Protein AF-A0A959C752-F1 (afdb_monomer)

Radius of gyration: 21.5 Å; Cα contacts (8 Å, |Δi|>4): 309; chains: 1; bounding box: 44×81×44 Å

Solvent-accessible surface area (backbone atoms only — not comparable to full-atom values): 9251 Å² total; per-residue (Å²): 139,86,84,84,81,82,80,81,80,79,79,80,79,79,78,79,76,78,76,76,71,46,58,52,50,48,57,64,52,39,56,34,83,35,59,34,33,40,39,34,36,32,73,68,44,88,24,50,44,54,62,58,57,88,72,68,48,64,36,28,54,41,63,51,38,64,33,60,63,26,67,84,78,41,54,61,45,69,68,45,49,34,75,93,35,51,44,43,81,71,56,95,57,26,34,33,43,69,32,60,80,7,40,12,56,32,31,63,48,51,48,64,48,37,44,75,62,11,38,33,33,31,47,24,30,47,35,26,74,41,70,86,49,27,102,51,50,17,40,42,60,81,44,77,45,82,53,45,62,70,48,78,69,68,58,55,58,67,65,66,76,76,116

Structure (mmCIF, N/CA/C/O backbone):
data_AF-A0A959C752-F1
#
_entry.id   AF-A0A959C752-F1
#
loop_
_atom_site.group_PDB
_atom_site.id
_atom_site.type_symbol
_atom_site.label_atom_id
_atom_site.label_alt_id
_atom_site.label_comp_id
_atom_site.label_asym_id
_atom_site.label_entity_id
_atom_site.label_seq_id
_atom_site.pdbx_PDB_ins_code
_atom_site.Cartn_x
_atom_site.Cartn_y
_atom_site.Cartn_z
_atom_site.occupancy
_atom_site.B_iso_or_equiv
_atom_site.auth_seq_id
_atom_site.auth_comp_id
_atom_site.auth_asym_id
_atom_site.auth_atom_id
_atom_site.pdbx_PDB_model_num
ATOM 1 N N . MET A 1 1 ? 19.549 -71.294 13.232 1.00 41.78 1 MET A N 1
ATOM 2 C CA . MET A 1 1 ? 19.362 -70.339 12.117 1.00 41.78 1 MET A CA 1
ATOM 3 C C . MET A 1 1 ? 18.796 -69.051 12.699 1.00 41.78 1 MET A C 1
ATOM 5 O O . MET A 1 1 ? 17.629 -69.028 13.063 1.00 41.78 1 MET A O 1
ATOM 9 N N . ILE A 1 2 ? 19.635 -68.032 12.896 1.00 42.47 2 ILE A N 1
ATOM 10 C CA . ILE A 1 2 ? 19.254 -66.747 13.505 1.00 42.47 2 ILE A CA 1
ATOM 11 C C . ILE A 1 2 ? 18.914 -65.786 12.362 1.00 42.47 2 ILE A C 1
ATOM 13 O O . ILE A 1 2 ? 19.768 -65.507 11.524 1.00 42.47 2 ILE A O 1
ATOM 17 N N . ARG A 1 3 ? 17.657 -65.338 12.284 1.00 44.31 3 ARG A N 1
ATOM 18 C CA . ARG A 1 3 ? 17.199 -64.360 11.288 1.00 44.31 3 ARG A CA 1
ATOM 19 C C . ARG A 1 3 ? 17.417 -62.950 11.842 1.00 44.31 3 ARG A C 1
ATOM 21 O O . ARG A 1 3 ? 16.683 -62.523 12.724 1.00 44.31 3 ARG A O 1
ATOM 28 N N . PHE A 1 4 ? 18.423 -62.248 11.326 1.00 45.81 4 PHE A N 1
ATOM 29 C CA . PHE A 1 4 ? 18.572 -60.802 11.496 1.00 45.81 4 PHE A CA 1
ATOM 30 C C . PHE A 1 4 ? 17.624 -60.102 10.512 1.00 45.81 4 PHE A C 1
ATOM 32 O O . PHE A 1 4 ? 17.919 -60.012 9.322 1.00 45.81 4 PHE A O 1
ATOM 39 N N . SER A 1 5 ? 16.468 -59.638 10.988 1.00 52.12 5 SER A 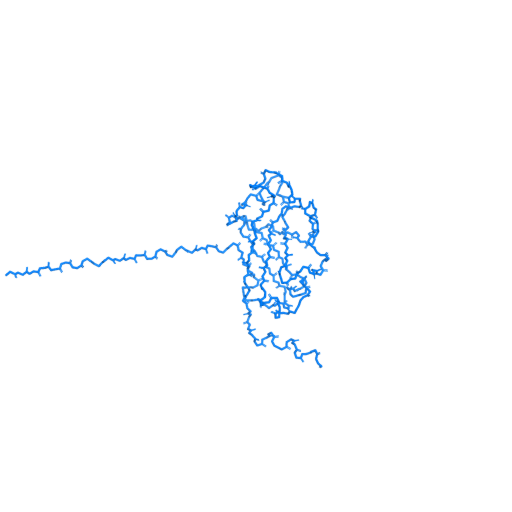N 1
ATOM 40 C CA . SER A 1 5 ? 15.630 -58.701 10.232 1.00 52.12 5 SER A CA 1
ATOM 41 C C . SER A 1 5 ? 16.121 -57.283 10.511 1.00 52.12 5 SER A C 1
ATOM 43 O O . SER A 1 5 ? 15.863 -56.720 11.571 1.00 52.12 5 SER A O 1
ATOM 45 N N . LEU A 1 6 ? 16.874 -56.736 9.558 1.00 53.12 6 LEU A N 1
ATOM 46 C CA . LEU A 1 6 ? 17.319 -55.348 9.538 1.00 53.12 6 LEU A CA 1
ATOM 47 C C . LEU A 1 6 ? 16.139 -54.473 9.081 1.00 53.12 6 LEU A C 1
ATOM 49 O O . LEU A 1 6 ? 15.876 -54.347 7.887 1.00 53.12 6 LEU A O 1
ATOM 53 N N . THR A 1 7 ? 15.381 -53.913 10.022 1.00 59.91 7 THR A N 1
ATOM 54 C CA . THR A 1 7 ? 14.330 -52.937 9.703 1.00 59.91 7 THR A CA 1
ATOM 55 C C . THR A 1 7 ? 14.989 -51.587 9.424 1.00 59.91 7 THR A C 1
ATOM 57 O O . THR A 1 7 ? 15.394 -50.884 10.347 1.00 59.91 7 THR A O 1
ATOM 60 N N . CYS A 1 8 ? 15.126 -51.229 8.146 1.00 52.09 8 CYS A N 1
ATOM 61 C CA . CYS A 1 8 ? 15.503 -49.881 7.726 1.00 52.09 8 CYS A CA 1
ATOM 62 C C . CYS A 1 8 ? 14.432 -48.880 8.185 1.00 52.09 8 CYS A C 1
ATOM 64 O O . CYS A 1 8 ? 13.313 -48.877 7.675 1.00 52.09 8 CYS A O 1
ATOM 66 N N . PHE A 1 9 ? 14.781 -48.023 9.142 1.00 52.25 9 PHE A N 1
ATOM 67 C CA . PHE A 1 9 ? 13.974 -46.872 9.536 1.00 52.25 9 PHE A CA 1
ATOM 68 C C . PHE A 1 9 ? 14.160 -45.779 8.470 1.00 52.25 9 PHE A C 1
ATOM 70 O O . PHE A 1 9 ? 15.164 -45.068 8.464 1.00 52.25 9 PHE A O 1
ATOM 77 N N . ALA A 1 10 ? 13.242 -45.690 7.506 1.00 59.78 10 ALA A N 1
ATOM 78 C CA . ALA A 1 10 ? 13.229 -44.602 6.533 1.00 59.78 10 ALA A CA 1
ATOM 79 C C . ALA A 1 10 ? 12.755 -43.316 7.231 1.00 59.78 10 ALA A C 1
ATOM 81 O O . ALA A 1 10 ? 11.571 -43.144 7.512 1.00 59.78 10 ALA A O 1
ATOM 82 N N . PHE A 1 11 ? 13.694 -42.426 7.549 1.00 57.84 11 PHE A N 1
ATOM 83 C CA . PHE A 1 11 ? 13.415 -41.102 8.098 1.00 57.84 11 PHE A CA 1
ATOM 84 C C . PHE A 1 11 ? 12.949 -40.190 6.953 1.00 57.84 11 PHE A C 1
ATOM 86 O O . PHE A 1 11 ? 13.762 -39.646 6.208 1.00 57.84 11 PHE A O 1
ATOM 93 N N . ALA A 1 12 ? 11.634 -40.077 6.756 1.00 60.78 12 ALA A N 1
ATOM 94 C CA . ALA A 1 12 ? 11.052 -39.137 5.805 1.00 60.78 12 ALA A CA 1
ATOM 95 C C . ALA A 1 12 ? 11.172 -37.716 6.376 1.00 60.78 12 ALA A C 1
ATOM 97 O O . ALA A 1 12 ? 10.359 -37.288 7.194 1.00 60.78 12 ALA A O 1
ATOM 98 N N . THR A 1 13 ? 12.206 -36.981 5.971 1.00 59.62 13 THR A N 1
ATOM 99 C CA . THR A 1 13 ? 12.293 -35.543 6.232 1.00 59.62 13 THR A CA 1
ATOM 100 C C . THR A 1 13 ? 11.216 -34.841 5.419 1.00 59.62 13 THR A C 1
ATOM 102 O O . THR A 1 13 ? 11.346 -34.680 4.205 1.00 59.62 13 THR A O 1
ATOM 105 N N . ILE A 1 14 ? 10.141 -34.432 6.085 1.00 62.25 14 ILE A N 1
ATOM 106 C CA . ILE A 1 14 ? 9.175 -33.490 5.528 1.00 62.25 14 ILE A CA 1
ATOM 107 C C . ILE A 1 14 ? 9.914 -32.154 5.397 1.00 62.25 14 ILE A C 1
ATOM 109 O O . ILE A 1 14 ? 10.158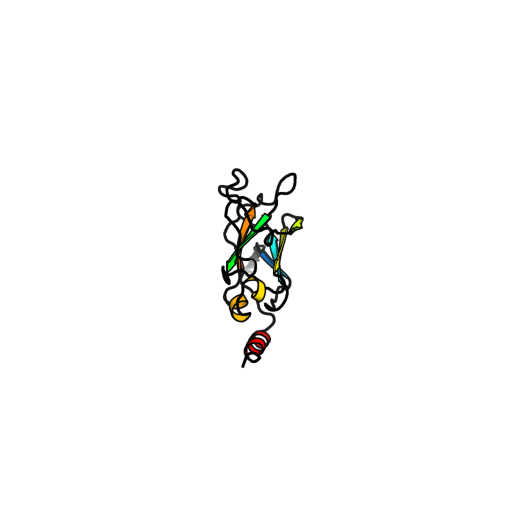 -31.462 6.385 1.00 62.25 14 ILE A O 1
ATOM 113 N N . LEU A 1 15 ? 10.339 -31.825 4.177 1.00 57.25 15 LEU A N 1
ATOM 114 C CA . LEU A 1 15 ? 10.830 -30.496 3.839 1.00 57.25 15 LEU A CA 1
ATOM 115 C C . LEU A 1 15 ? 9.645 -29.534 3.966 1.00 57.25 15 LEU A C 1
ATOM 117 O O . LEU A 1 15 ? 8.790 -29.469 3.087 1.00 57.25 15 LEU A O 1
ATOM 121 N N . ASN A 1 16 ? 9.577 -28.817 5.087 1.00 46.59 16 ASN A N 1
ATOM 122 C CA . ASN A 1 16 ? 8.700 -27.663 5.221 1.00 46.59 16 ASN A CA 1
ATOM 123 C C . ASN A 1 16 ? 9.234 -26.580 4.279 1.00 46.59 16 ASN A C 1
ATOM 125 O O . ASN A 1 16 ? 10.170 -25.858 4.620 1.00 46.59 16 ASN A O 1
ATOM 129 N N . LEU A 1 17 ? 8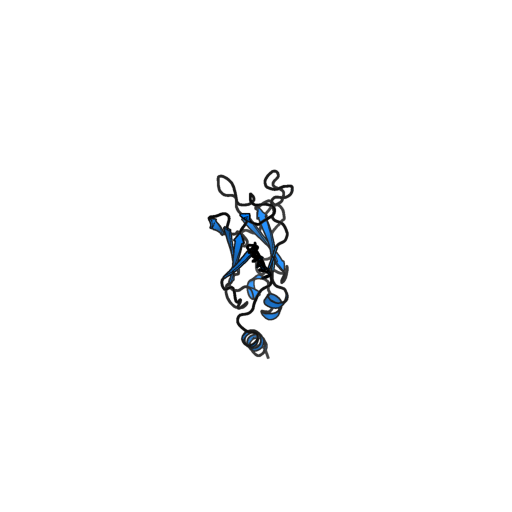.671 -26.490 3.075 1.00 52.25 17 LEU A N 1
ATOM 130 C CA . LEU A 1 17 ? 8.802 -25.291 2.260 1.00 52.25 17 LEU A CA 1
ATOM 131 C C . LEU A 1 17 ? 8.026 -24.195 2.992 1.00 52.25 17 LEU A C 1
ATOM 133 O O . LEU A 1 17 ? 6.804 -24.117 2.885 1.00 52.25 17 LEU A O 1
ATOM 137 N N . ALA A 1 18 ? 8.730 -23.387 3.783 1.00 50.38 18 ALA A N 1
ATOM 138 C CA . ALA A 1 18 ? 8.197 -22.120 4.251 1.00 50.38 18 ALA A CA 1
ATOM 139 C C . ALA A 1 18 ? 7.931 -21.272 3.001 1.00 50.38 18 ALA A C 1
ATOM 141 O O . ALA A 1 18 ? 8.858 -20.738 2.396 1.00 50.38 18 ALA A O 1
ATOM 142 N N . GLN A 1 19 ? 6.676 -21.230 2.554 1.00 53.34 19 GLN A N 1
ATOM 143 C CA . GLN A 1 19 ? 6.247 -20.259 1.557 1.00 53.34 19 GLN A CA 1
ATOM 144 C C . GLN A 1 19 ? 6.400 -18.894 2.231 1.00 53.34 19 GLN A C 1
ATOM 146 O O . GLN A 1 19 ? 5.703 -18.604 3.203 1.00 53.34 19 GLN A O 1
ATOM 151 N N . ALA A 1 20 ? 7.380 -18.105 1.793 1.00 64.69 20 ALA A N 1
ATOM 152 C CA . ALA A 1 20 ? 7.520 -16.736 2.258 1.00 64.69 20 ALA A CA 1
ATOM 153 C C . ALA A 1 20 ? 6.239 -15.977 1.881 1.00 64.69 20 ALA A C 1
ATOM 155 O O . ALA A 1 20 ? 5.789 -16.042 0.738 1.00 64.69 20 ALA A O 1
ATOM 156 N N . GLN A 1 21 ? 5.619 -15.308 2.851 1.00 82.69 21 GLN A N 1
ATOM 157 C CA . GLN A 1 21 ? 4.437 -14.488 2.602 1.00 82.69 21 GLN A CA 1
ATOM 158 C C . GLN A 1 21 ? 4.822 -13.272 1.744 1.00 82.69 21 GLN A C 1
ATOM 160 O O . GLN A 1 21 ? 5.791 -12.585 2.061 1.00 82.69 21 GLN A O 1
ATOM 165 N N . ILE A 1 22 ? 4.066 -13.003 0.672 1.00 95.56 22 ILE A N 1
ATOM 166 C CA . ILE A 1 22 ? 4.305 -11.857 -0.230 1.00 95.56 22 ILE A CA 1
ATOM 167 C C . ILE A 1 22 ? 4.151 -10.528 0.523 1.00 95.56 22 ILE A C 1
ATOM 169 O O . ILE A 1 22 ? 4.866 -9.566 0.248 1.00 95.56 22 ILE A O 1
ATOM 173 N N . ALA A 1 23 ? 3.226 -10.470 1.482 1.00 97.88 23 ALA A N 1
ATOM 174 C CA . ALA A 1 23 ? 2.932 -9.274 2.254 1.00 97.88 23 ALA A CA 1
ATOM 175 C C . ALA A 1 23 ? 2.654 -9.598 3.725 1.00 97.88 23 ALA A C 1
ATOM 177 O O . ALA A 1 23 ? 2.237 -10.708 4.060 1.00 97.88 23 ALA A O 1
ATOM 178 N N . TRP A 1 24 ? 2.883 -8.620 4.598 1.00 97.44 24 TRP A N 1
ATOM 179 C CA . TRP A 1 24 ? 2.599 -8.704 6.032 1.00 97.44 24 TRP A CA 1
ATOM 180 C C . TRP A 1 24 ? 2.372 -7.320 6.635 1.00 97.44 24 TRP A C 1
ATOM 182 O O . TRP A 1 24 ? 2.709 -6.307 6.024 1.00 97.44 24 TRP A O 1
ATOM 192 N N . THR A 1 25 ? 1.820 -7.272 7.846 1.00 98.06 25 THR A N 1
ATOM 193 C CA . THR A 1 25 ? 1.656 -6.025 8.599 1.00 98.06 25 THR A CA 1
ATOM 194 C C . THR A 1 25 ? 2.556 -5.968 9.826 1.00 98.06 25 THR A C 1
ATOM 196 O O . THR A 1 25 ? 2.878 -6.992 10.439 1.00 98.06 25 THR A O 1
ATOM 199 N N . ASP A 1 26 ? 2.915 -4.746 10.203 1.00 96.69 26 ASP A N 1
ATOM 200 C CA . ASP A 1 26 ? 3.445 -4.390 11.513 1.00 96.69 26 ASP A CA 1
ATOM 201 C C . ASP A 1 26 ? 2.525 -3.331 12.158 1.00 96.69 26 ASP A C 1
ATOM 203 O O . ASP A 1 26 ? 2.336 -2.256 11.573 1.00 96.69 26 ASP A O 1
ATOM 207 N N . PRO A 1 27 ? 1.905 -3.621 13.316 1.00 96.44 27 PRO A N 1
ATOM 208 C CA . PRO A 1 27 ? 1.955 -4.897 14.033 1.00 96.44 27 PRO A CA 1
ATOM 209 C C . PRO A 1 27 ? 1.273 -6.044 13.265 1.00 96.44 27 PRO A C 1
ATOM 211 O O . PRO A 1 27 ? 0.353 -5.844 12.467 1.00 96.44 27 PRO A O 1
ATOM 214 N N . THR A 1 28 ? 1.726 -7.278 13.513 1.00 94.69 28 THR A N 1
ATOM 215 C CA . THR A 1 28 ? 1.127 -8.493 12.922 1.00 94.69 28 THR A CA 1
ATOM 216 C C . THR A 1 28 ? -0.270 -8.767 13.474 1.00 94.69 28 THR A C 1
ATOM 218 O O . THR A 1 28 ? -1.151 -9.230 12.754 1.00 94.69 28 THR A O 1
ATOM 221 N N . LEU A 1 29 ? -0.474 -8.467 14.757 1.00 94.12 29 LEU A N 1
ATOM 222 C CA . LEU A 1 29 ? -1.798 -8.383 15.351 1.00 94.12 29 LEU A CA 1
ATOM 223 C C . LEU A 1 29 ? -2.281 -6.940 15.217 1.00 94.12 29 LEU A C 1
ATOM 225 O O . LEU A 1 29 ? -1.698 -6.030 15.801 1.00 94.12 29 LEU A O 1
ATOM 229 N N . VAL A 1 30 ? -3.325 -6.742 14.426 1.00 95.06 30 VAL A N 1
ATOM 230 C CA . VAL A 1 30 ? -3.815 -5.439 13.996 1.00 95.06 30 VAL A CA 1
ATOM 231 C C . VAL A 1 30 ? -4.883 -4.915 14.951 1.00 95.06 30 VAL A C 1
ATOM 233 O O . VAL A 1 30 ? -5.895 -5.575 15.192 1.00 95.06 30 VAL A O 1
ATOM 236 N N . ASP A 1 31 ? -4.672 -3.694 15.443 1.00 95.06 31 ASP A N 1
ATOM 237 C CA . ASP A 1 31 ? -5.730 -2.813 15.938 1.00 95.06 31 ASP A CA 1
ATOM 238 C C . ASP A 1 31 ? -6.086 -1.832 14.807 1.00 95.06 31 ASP A C 1
ATOM 240 O O . ASP A 1 31 ? -5.281 -0.951 14.489 1.00 95.06 31 ASP A O 1
ATOM 244 N N . PRO A 1 32 ? -7.265 -1.955 14.170 1.00 95.31 32 PRO A N 1
ATOM 245 C CA . PRO A 1 32 ? -7.633 -1.088 13.057 1.00 95.31 32 PRO A CA 1
ATOM 246 C C . PRO A 1 32 ? -7.781 0.392 13.426 1.00 95.31 32 PRO A C 1
ATOM 248 O O . PRO A 1 32 ? -7.828 1.226 12.522 1.00 95.31 32 PRO A O 1
ATOM 251 N N . ASN A 1 33 ? -7.866 0.730 14.717 1.00 95.94 33 ASN A N 1
ATOM 252 C CA . ASN A 1 33 ? -7.923 2.112 15.195 1.00 95.94 33 ASN A CA 1
ATOM 253 C C . ASN A 1 33 ? -6.541 2.766 15.316 1.00 95.94 33 ASN A C 1
ATOM 255 O O . ASN A 1 33 ? -6.461 3.962 15.591 1.00 95.94 33 ASN A O 1
ATOM 259 N N . GLN A 1 34 ? -5.467 2.014 15.082 1.00 96.56 34 GLN A N 1
ATOM 260 C CA . GLN A 1 34 ? -4.092 2.502 15.124 1.00 96.56 34 GLN A CA 1
ATOM 261 C C . GLN A 1 34 ? -3.471 2.550 13.724 1.00 96.56 34 GLN A C 1
ATOM 263 O O . GLN A 1 34 ? -3.980 1.912 12.790 1.00 96.56 34 GLN A O 1
ATOM 268 N N . PRO A 1 35 ? -2.364 3.295 13.549 1.00 97.88 35 PRO A N 1
ATOM 269 C CA . PRO A 1 35 ? -1.532 3.166 12.366 1.00 97.88 35 PRO A CA 1
ATOM 270 C C . PRO A 1 35 ? -1.041 1.727 12.195 1.00 97.88 35 PRO A C 1
ATOM 272 O O . PRO A 1 35 ? -0.573 1.101 13.145 1.00 97.88 35 PRO A O 1
ATOM 275 N N . VAL A 1 36 ? -1.106 1.225 10.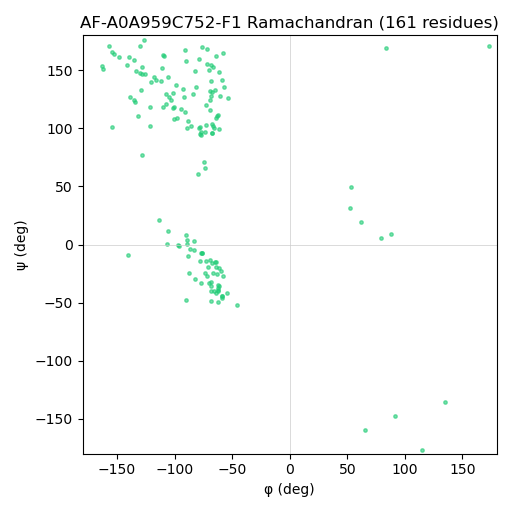965 1.00 98.19 36 VAL A N 1
ATOM 276 C CA . VAL A 1 36 ? -0.617 -0.109 10.593 1.00 98.19 36 VAL A CA 1
ATOM 277 C C . VAL A 1 36 ? 0.286 0.047 9.384 1.00 98.19 36 VAL A C 1
ATOM 279 O O . VAL A 1 36 ? -0.085 0.722 8.424 1.00 98.19 36 VAL A O 1
ATOM 282 N N . THR A 1 37 ? 1.461 -0.575 9.408 1.00 98.75 37 THR A N 1
ATOM 283 C CA . THR A 1 37 ? 2.370 -0.578 8.259 1.00 98.75 37 THR A CA 1
ATOM 284 C C . THR A 1 37 ? 2.253 -1.893 7.511 1.00 98.75 37 THR A C 1
ATOM 286 O O . THR A 1 37 ? 2.532 -2.951 8.061 1.00 98.75 37 THR A O 1
ATOM 289 N N . LEU A 1 38 ? 1.843 -1.823 6.250 1.00 98.75 38 LEU A N 1
ATOM 290 C CA . LEU A 1 38 ? 1.929 -2.913 5.290 1.00 98.75 38 LEU A CA 1
ATOM 291 C C . LEU A 1 38 ? 3.341 -2.966 4.715 1.00 98.75 38 LEU A C 1
ATOM 293 O O . LEU A 1 38 ? 3.875 -1.937 4.305 1.00 98.75 38 LEU A O 1
ATOM 297 N N . TYR A 1 39 ? 3.893 -4.165 4.618 1.00 98.62 39 TYR A N 1
ATOM 298 C CA . TYR A 1 39 ? 5.106 -4.473 3.877 1.00 98.62 39 TYR A CA 1
ATOM 299 C C . TYR A 1 39 ? 4.787 -5.465 2.763 1.00 98.62 39 TYR A C 1
ATOM 301 O O . TYR A 1 39 ? 3.959 -6.359 2.942 1.00 98.62 39 TYR A O 1
ATOM 309 N N . VAL A 1 40 ? 5.460 -5.308 1.627 1.00 98.56 40 VAL A N 1
ATOM 310 C CA . VAL A 1 40 ? 5.334 -6.178 0.456 1.00 98.56 40 VAL A CA 1
ATOM 311 C C . VAL A 1 40 ? 6.728 -6.492 -0.071 1.00 98.56 40 VAL A C 1
ATOM 313 O O . VAL A 1 40 ? 7.492 -5.574 -0.369 1.00 98.56 40 VAL A O 1
ATOM 316 N N . ASP A 1 41 ? 7.054 -7.775 -0.194 1.00 97.56 41 ASP A N 1
ATOM 317 C CA . ASP A 1 41 ? 8.262 -8.250 -0.868 1.00 97.56 41 ASP A CA 1
ATOM 318 C C . ASP A 1 41 ? 7.953 -8.460 -2.354 1.00 97.56 41 ASP A C 1
ATOM 320 O O . ASP A 1 41 ? 7.379 -9.474 -2.762 1.00 97.56 41 ASP A O 1
ATOM 324 N N . LEU A 1 42 ? 8.351 -7.494 -3.186 1.00 96.50 42 LEU A N 1
ATOM 325 C CA . LEU A 1 42 ? 8.154 -7.578 -4.631 1.00 96.50 42 LEU A CA 1
ATOM 326 C C . LEU A 1 42 ? 8.918 -8.753 -5.249 1.00 96.50 42 LEU A C 1
ATOM 328 O O . LEU A 1 42 ? 8.491 -9.267 -6.281 1.00 96.50 42 LEU A O 1
ATOM 332 N N . GLY A 1 43 ? 10.003 -9.221 -4.624 1.00 95.19 43 GLY A N 1
ATOM 333 C CA . GLY A 1 43 ? 10.759 -10.389 -5.072 1.00 95.19 43 GLY A CA 1
ATOM 334 C C . GLY A 1 43 ? 9.944 -11.686 -5.080 1.00 95.19 43 GLY A C 1
ATOM 335 O O . GLY A 1 43 ? 10.308 -12.612 -5.802 1.00 95.19 43 GLY A O 1
ATOM 336 N N . GLN A 1 44 ? 8.838 -11.735 -4.330 1.00 95.31 44 GLN A N 1
ATOM 337 C CA . GLN A 1 44 ? 7.906 -12.867 -4.284 1.00 95.31 44 GLN A CA 1
ATOM 338 C C . GLN A 1 44 ? 6.685 -12.694 -5.204 1.00 95.31 44 GLN A C 1
ATOM 340 O O . GLN A 1 44 ? 5.834 -13.579 -5.248 1.00 95.31 44 GLN A O 1
ATOM 345 N N . THR A 1 45 ? 6.582 -11.575 -5.927 1.00 95.62 45 THR A N 1
ATOM 346 C CA . THR A 1 45 ? 5.445 -11.289 -6.819 1.00 95.62 45 THR A CA 1
ATOM 347 C C . THR A 1 45 ? 5.689 -11.792 -8.241 1.00 95.62 45 THR A C 1
ATOM 349 O O . THR A 1 45 ? 6.819 -12.076 -8.645 1.00 95.62 45 THR A O 1
ATOM 352 N N . MET A 1 46 ? 4.640 -11.825 -9.061 1.00 94.25 46 MET A N 1
ATOM 353 C CA . MET A 1 46 ? 4.735 -12.106 -10.497 1.00 94.25 46 MET A CA 1
ATOM 354 C C . MET A 1 46 ? 5.415 -10.977 -11.291 1.00 94.25 46 MET A C 1
ATOM 356 O O . MET A 1 46 ? 5.801 -11.192 -12.443 1.00 94.25 46 MET A O 1
ATOM 360 N N . CYS A 1 47 ? 5.591 -9.787 -10.699 1.00 94.06 47 CYS A N 1
ATOM 361 C CA . CYS A 1 47 ? 6.373 -8.698 -11.281 1.00 94.06 47 CYS A CA 1
ATOM 362 C C . CYS A 1 47 ? 7.427 -8.130 -10.311 1.00 94.06 47 CYS A C 1
ATOM 364 O O . CYS A 1 47 ? 7.297 -7.006 -9.814 1.00 94.06 47 CYS A O 1
ATOM 366 N N . PRO A 1 48 ? 8.550 -8.839 -10.113 1.00 94.19 48 PRO A N 1
ATOM 367 C CA . PRO A 1 48 ? 9.581 -8.408 -9.173 1.00 94.19 48 PRO A CA 1
ATOM 368 C C . PRO A 1 48 ? 10.321 -7.133 -9.593 1.00 94.19 48 PRO A C 1
ATOM 370 O O . PRO A 1 48 ? 10.964 -6.495 -8.765 1.00 94.19 48 PRO A O 1
ATOM 373 N N . ASN A 1 49 ? 10.216 -6.725 -10.860 1.00 93.44 49 ASN A N 1
ATOM 374 C CA . ASN A 1 49 ? 10.948 -5.581 -11.410 1.00 93.44 49 ASN A CA 1
ATOM 375 C C . ASN A 1 49 ? 10.207 -4.245 -11.273 1.00 93.44 49 ASN A C 1
ATOM 377 O O . ASN A 1 49 ? 10.715 -3.209 -11.711 1.00 93.44 49 ASN A O 1
ATOM 381 N N . ILE A 1 50 ? 9.008 -4.236 -10.688 1.00 95.31 50 ILE A N 1
ATOM 382 C CA . ILE A 1 50 ? 8.192 -3.025 -10.645 1.00 95.31 50 ILE A CA 1
ATOM 383 C C . ILE A 1 50 ? 8.8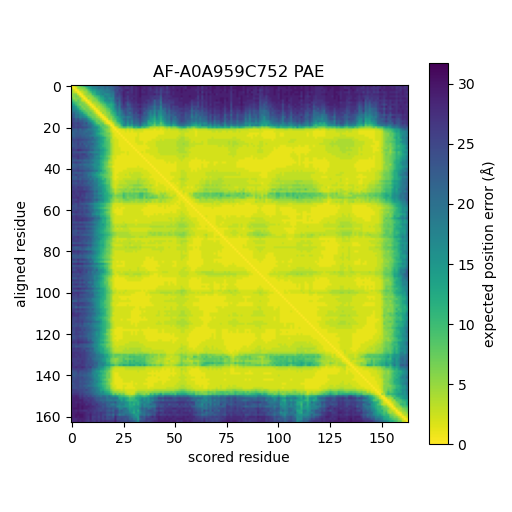58 -1.883 -9.865 1.00 95.31 50 ILE A C 1
ATOM 385 O O . ILE A 1 50 ? 8.821 -0.740 -10.327 1.00 95.31 50 ILE A O 1
ATOM 389 N N . GLY A 1 51 ? 9.556 -2.209 -8.774 1.00 92.31 51 GLY A N 1
ATOM 390 C CA . GLY A 1 51 ? 10.343 -1.281 -7.959 1.00 92.31 51 GLY A CA 1
ATOM 391 C C . GLY A 1 51 ? 11.800 -1.107 -8.400 1.00 92.31 51 GLY A C 1
ATOM 392 O O . GLY A 1 51 ? 12.548 -0.401 -7.735 1.00 92.31 51 GLY A O 1
ATOM 393 N N . ILE A 1 52 ? 12.229 -1.729 -9.505 1.00 91.12 52 ILE A N 1
ATOM 394 C CA . ILE A 1 52 ? 13.632 -1.719 -9.945 1.00 91.12 52 ILE A CA 1
ATOM 395 C C . ILE A 1 52 ? 13.827 -0.715 -11.090 1.00 91.12 52 ILE A C 1
ATOM 397 O O . ILE A 1 52 ? 13.105 -0.726 -12.091 1.00 91.12 52 ILE A O 1
ATOM 401 N N . GLY A 1 53 ? 14.836 0.148 -10.967 1.00 86.94 53 GLY A N 1
ATOM 402 C CA . GLY A 1 53 ? 15.232 1.114 -11.992 1.00 86.94 53 GLY A CA 1
ATOM 403 C C . GLY A 1 53 ? 16.314 2.074 -11.497 1.00 86.94 53 GLY A C 1
ATOM 404 O O . GLY A 1 53 ? 16.642 2.086 -10.315 1.00 86.94 53 GLY A O 1
ATOM 405 N N . ASN A 1 54 ? 16.880 2.872 -12.406 1.00 85.12 54 ASN A N 1
ATOM 406 C CA . ASN A 1 54 ? 17.770 3.980 -12.059 1.00 85.12 54 ASN A CA 1
ATOM 407 C C . ASN A 1 54 ? 17.335 5.257 -12.816 1.00 85.12 54 ASN A C 1
ATOM 409 O O . ASN A 1 54 ? 17.484 5.288 -14.042 1.00 85.12 54 ASN A O 1
ATOM 413 N N . PRO A 1 55 ? 16.798 6.286 -12.128 1.00 87.88 55 PRO A N 1
ATOM 414 C CA . PRO A 1 55 ? 16.531 6.323 -10.682 1.00 87.88 55 PRO A CA 1
ATOM 415 C C . PRO A 1 55 ? 15.476 5.285 -10.256 1.00 87.88 55 PRO A C 1
ATOM 417 O O . PRO A 1 55 ? 14.735 4.781 -11.106 1.00 87.88 55 PRO A O 1
ATOM 420 N N . THR A 1 56 ? 15.408 4.965 -8.957 1.00 89.00 56 THR A N 1
ATOM 421 C CA . THR A 1 56 ? 14.359 4.087 -8.412 1.00 89.00 56 THR A CA 1
ATOM 422 C C . THR A 1 56 ? 12.981 4.629 -8.819 1.00 89.00 56 THR A C 1
ATOM 424 O O . THR A 1 56 ? 12.701 5.809 -8.580 1.00 89.00 56 THR A O 1
ATOM 427 N N . PRO A 1 57 ? 12.117 3.817 -9.456 1.00 93.31 57 PRO A N 1
ATOM 428 C CA . PRO A 1 57 ? 10.782 4.248 -9.848 1.00 93.31 57 PRO A CA 1
ATOM 429 C C . PRO A 1 57 ? 9.883 4.437 -8.620 1.00 93.31 57 PRO A C 1
ATOM 431 O O . PRO A 1 57 ? 10.010 3.726 -7.628 1.00 93.31 57 PRO A O 1
ATOM 434 N N . SER A 1 58 ? 8.921 5.354 -8.704 1.00 97.00 58 SER A N 1
ATOM 435 C CA . SER A 1 58 ? 7.853 5.438 -7.705 1.00 97.00 58 SER A CA 1
ATOM 436 C C . SER A 1 58 ? 6.921 4.225 -7.819 1.00 97.00 58 SER A C 1
ATOM 438 O O . SER A 1 58 ? 6.446 3.909 -8.915 1.00 97.00 58 SER A O 1
ATOM 440 N N . VAL A 1 59 ? 6.627 3.590 -6.684 1.00 98.25 59 VAL A N 1
ATOM 441 C CA . VAL A 1 59 ? 5.652 2.499 -6.553 1.00 98.25 59 VAL A CA 1
ATOM 442 C C . VAL A 1 59 ? 4.516 2.958 -5.642 1.00 98.25 59 VAL A C 1
ATOM 444 O O . VAL A 1 59 ? 4.754 3.659 -4.659 1.00 98.25 59 VAL A O 1
ATOM 447 N N . TYR A 1 60 ? 3.289 2.577 -5.978 1.00 98.75 60 TYR A N 1
ATOM 448 C CA . TYR A 1 60 ? 2.063 2.990 -5.302 1.00 98.75 60 TYR A CA 1
ATOM 449 C C . TYR A 1 60 ? 1.213 1.770 -4.978 1.00 98.75 60 TYR A C 1
ATOM 451 O O . TYR A 1 60 ? 1.192 0.803 -5.746 1.00 98.75 60 TYR A O 1
ATOM 459 N N . ILE A 1 61 ? 0.476 1.844 -3.873 1.00 98.75 61 ILE A N 1
ATOM 460 C CA . ILE A 1 61 ? -0.568 0.871 -3.561 1.00 98.75 61 ILE A CA 1
ATOM 461 C C . ILE A 1 61 ? -1.875 1.259 -4.266 1.00 98.75 61 ILE A C 1
ATOM 463 O O . ILE A 1 61 ? -2.349 2.391 -4.164 1.00 98.75 61 ILE A O 1
ATOM 467 N N . TRP A 1 62 ? -2.476 0.298 -4.965 1.00 98.75 62 TRP A N 1
ATOM 468 C CA . TRP A 1 62 ? -3.855 0.367 -5.438 1.00 98.75 62 TRP A CA 1
ATOM 469 C C . TRP A 1 62 ? -4.684 -0.640 -4.649 1.00 98.75 62 TRP A C 1
ATOM 471 O O . TRP A 1 62 ? -4.405 -1.832 -4.716 1.00 98.75 62 TRP A O 1
ATOM 481 N N . THR A 1 63 ? -5.692 -0.189 -3.907 1.00 98.75 63 THR A N 1
ATOM 482 C CA . THR A 1 63 ? -6.442 -1.041 -2.968 1.00 98.75 63 THR A CA 1
ATOM 483 C C . THR A 1 63 ? -7.956 -0.880 -3.092 1.00 98.75 63 THR A C 1
ATOM 485 O O . THR A 1 63 ? -8.433 0.194 -3.461 1.00 98.75 63 THR A O 1
ATOM 488 N N . TRP A 1 64 ? -8.705 -1.949 -2.805 1.00 98.50 64 TRP A N 1
ATOM 489 C CA . TRP A 1 64 ? -10.173 -1.990 -2.914 1.00 98.50 64 TRP A CA 1
ATOM 490 C C . TRP A 1 64 ? -10.885 -2.757 -1.791 1.00 98.50 64 TRP A C 1
ATOM 492 O O . TRP A 1 64 ? -12.108 -2.675 -1.682 1.00 98.50 64 TRP A O 1
ATOM 502 N N . MET A 1 65 ? -10.162 -3.475 -0.924 1.00 98.25 65 MET A N 1
ATOM 503 C CA . MET A 1 65 ? -10.726 -4.025 0.316 1.00 98.25 65 MET A CA 1
ATOM 504 C C . MET A 1 65 ? -9.974 -3.487 1.533 1.00 98.25 65 MET A C 1
ATOM 506 O O . MET A 1 65 ? -8.744 -3.402 1.478 1.00 98.25 65 MET A O 1
ATOM 510 N N . PRO A 1 66 ? -10.678 -3.151 2.632 1.00 98.06 66 PRO A N 1
ATOM 511 C CA . PRO A 1 66 ? -12.104 -3.392 2.930 1.00 98.06 66 PRO A CA 1
ATOM 512 C C . PRO A 1 66 ? -13.136 -2.482 2.228 1.00 98.06 66 PRO A C 1
ATOM 514 O O . PRO A 1 66 ? -14.335 -2.724 2.379 1.00 98.06 66 PRO A O 1
ATOM 517 N N . SER A 1 67 ? -12.711 -1.437 1.511 1.00 98.00 67 SER A N 1
ATOM 518 C CA . SER A 1 67 ? -13.593 -0.482 0.819 1.00 98.00 67 SER A CA 1
ATOM 519 C C . SER A 1 67 ? -12.823 0.302 -0.251 1.00 98.00 67 SER A C 1
ATOM 521 O O . SER A 1 67 ? -11.636 0.563 -0.085 1.00 98.00 67 SER A O 1
ATOM 523 N N . GLU A 1 68 ? -13.498 0.742 -1.314 1.00 96.75 68 GLU A N 1
ATOM 524 C CA . GLU A 1 68 ? -12.941 1.692 -2.296 1.00 96.75 68 GLU A CA 1
ATOM 525 C C . GLU A 1 68 ? -13.176 3.163 -1.909 1.00 96.75 68 GLU A C 1
ATOM 527 O O . GLU A 1 68 ? -12.602 4.070 -2.514 1.00 96.75 68 GLU A O 1
ATOM 532 N N . ASN A 1 69 ? -14.000 3.425 -0.887 1.00 96.50 69 ASN A N 1
ATOM 533 C CA . ASN A 1 69 ? -14.296 4.771 -0.391 1.00 96.50 69 ASN A CA 1
ATOM 534 C C . ASN A 1 69 ? -13.173 5.291 0.524 1.00 96.50 69 ASN A C 1
ATOM 536 O O . ASN A 1 69 ? -13.379 5.526 1.713 1.00 96.50 69 ASN A O 1
ATOM 540 N N . LEU A 1 70 ? -11.968 5.408 -0.028 1.00 97.62 70 LEU A N 1
ATOM 541 C CA . LEU A 1 70 ? -10.764 5.772 0.715 1.00 97.62 70 LEU A CA 1
ATOM 542 C C . LEU A 1 70 ? -10.833 7.226 1.194 1.00 97.62 70 LEU A C 1
ATOM 544 O O . LEU A 1 70 ? -11.238 8.115 0.444 1.00 97.62 70 LEU A O 1
ATOM 548 N N . ALA A 1 71 ? -10.354 7.496 2.411 1.00 96.31 71 ALA A N 1
ATOM 549 C CA . ALA A 1 71 ? -10.344 8.843 2.994 1.00 96.31 71 ALA A CA 1
ATOM 550 C C . ALA A 1 71 ? -9.540 9.866 2.165 1.00 96.31 71 ALA A C 1
ATOM 552 O O . ALA A 1 71 ? -9.784 11.068 2.243 1.00 96.31 71 ALA A O 1
ATOM 553 N N . SER A 1 72 ? -8.603 9.390 1.342 1.00 95.44 72 SER A N 1
ATOM 554 C CA . SER A 1 72 ? -7.809 10.181 0.396 1.00 95.44 72 SER A CA 1
ATOM 555 C C . SER A 1 72 ? -8.560 10.587 -0.882 1.00 95.44 72 SER A C 1
ATOM 557 O O . SER A 1 72 ? -8.009 11.331 -1.693 1.00 95.44 72 SER A O 1
ATOM 559 N N . GLY A 1 73 ? -9.784 10.090 -1.098 1.00 95.50 73 GLY A N 1
ATOM 560 C CA . GLY A 1 73 ? -10.549 10.280 -2.334 1.00 95.50 73 GLY A CA 1
ATOM 561 C C . GLY A 1 73 ? -10.291 9.226 -3.421 1.00 95.50 73 GLY A C 1
ATOM 562 O O . GLY A 1 73 ? -10.773 9.390 -4.540 1.00 95.50 73 GLY A O 1
ATOM 563 N N . GLY A 1 74 ? -9.556 8.149 -3.113 1.00 96.75 74 GLY A N 1
ATOM 564 C CA . GLY A 1 74 ? -9.358 6.991 -3.997 1.00 96.75 74 GLY A CA 1
ATOM 565 C C . GLY A 1 74 ? -7.911 6.787 -4.465 1.00 96.75 74 GLY A C 1
ATOM 566 O O . GLY A 1 74 ? -6.999 7.514 -4.079 1.00 96.75 74 GLY A O 1
ATOM 567 N N . ASN A 1 75 ? -7.688 5.782 -5.319 1.00 98.31 75 ASN A N 1
ATOM 568 C CA . ASN A 1 75 ? -6.348 5.381 -5.784 1.00 98.31 75 ASN A CA 1
ATOM 569 C C . ASN A 1 75 ? -5.718 6.306 -6.846 1.00 98.31 75 ASN A C 1
ATOM 571 O O . ASN A 1 75 ? -4.551 6.129 -7.197 1.00 98.31 75 ASN A O 1
ATOM 575 N N . GLY A 1 76 ? -6.465 7.286 -7.361 1.00 97.81 76 GLY A N 1
ATOM 576 C CA . GLY A 1 76 ? -6.079 8.077 -8.532 1.00 97.81 76 GLY A CA 1
ATOM 577 C C . GLY A 1 76 ? -6.602 7.457 -9.829 1.00 97.81 76 GLY A C 1
ATOM 578 O O . GLY A 1 76 ? -7.683 6.873 -9.850 1.00 97.81 76 GLY A O 1
ATOM 579 N N . GLN A 1 77 ? -5.853 7.610 -10.918 1.00 98.12 77 GLN A N 1
ATOM 580 C CA . GLN A 1 77 ? -6.143 7.028 -12.230 1.00 98.12 77 GLN A CA 1
ATOM 581 C C . GLN A 1 77 ? -5.152 5.904 -12.555 1.00 98.12 77 GLN A C 1
ATOM 583 O O . GLN A 1 77 ? -4.081 5.781 -11.953 1.00 98.12 77 GLN A O 1
ATOM 588 N N . TRP A 1 78 ? -5.496 5.047 -13.518 1.00 97.62 78 TRP A N 1
ATOM 589 C CA . TRP A 1 78 ? -4.620 3.933 -13.890 1.00 97.62 78 TRP A CA 1
ATOM 590 C C . TRP A 1 78 ? -3.260 4.405 -14.425 1.00 97.62 78 TRP A C 1
ATOM 592 O O . TRP A 1 78 ? -2.229 3.810 -14.114 1.00 97.62 78 TRP A O 1
ATOM 602 N N . ASP A 1 79 ? -3.236 5.516 -15.153 1.00 97.38 79 ASP A N 1
ATOM 603 C CA . ASP A 1 79 ? -2.045 6.131 -15.734 1.00 97.38 79 ASP A CA 1
ATOM 604 C C . ASP A 1 79 ? -1.428 7.264 -14.890 1.00 97.38 79 ASP A C 1
ATOM 606 O O . ASP A 1 79 ? -0.401 7.806 -15.295 1.00 97.38 79 ASP A O 1
ATOM 610 N N . ASN A 1 80 ? -2.024 7.601 -13.739 1.00 97.94 80 ASN A N 1
ATOM 611 C CA . ASN A 1 80 ? -1.566 8.655 -12.828 1.00 97.94 80 ASN A CA 1
ATOM 612 C C . ASN A 1 80 ? -2.042 8.361 -11.394 1.00 97.94 80 ASN A C 1
ATOM 614 O O . ASN A 1 80 ? -3.219 8.555 -11.070 1.00 97.94 80 ASN A O 1
ATOM 618 N N . SER A 1 81 ? -1.154 7.843 -10.550 1.00 98.44 81 SER A N 1
ATOM 619 C CA . SER A 1 81 ? -1.511 7.334 -9.221 1.00 98.44 81 SER A CA 1
ATOM 620 C C . SER A 1 81 ? -1.701 8.459 -8.199 1.00 98.44 81 SER A C 1
ATOM 622 O O . SER A 1 81 ? -1.227 9.579 -8.366 1.00 98.44 81 SER A O 1
ATOM 624 N N . ASN A 1 82 ? -2.420 8.178 -7.111 1.00 98.31 82 ASN A N 1
ATOM 625 C CA . ASN A 1 82 ? -2.541 9.131 -6.010 1.00 98.31 82 ASN A CA 1
ATOM 626 C C . ASN A 1 82 ? -1.220 9.212 -5.225 1.00 98.31 82 ASN A C 1
ATOM 628 O O . ASN A 1 82 ? -0.794 8.224 -4.629 1.00 98.31 82 ASN A O 1
ATOM 632 N N . GLU A 1 83 ? -0.603 10.396 -5.156 1.00 97.88 83 GLU A N 1
ATOM 633 C CA . GLU A 1 83 ? 0.634 10.622 -4.388 1.00 97.88 83 GLU A CA 1
ATOM 634 C C . GLU A 1 83 ? 0.505 10.276 -2.899 1.00 97.88 83 GLU A C 1
ATOM 636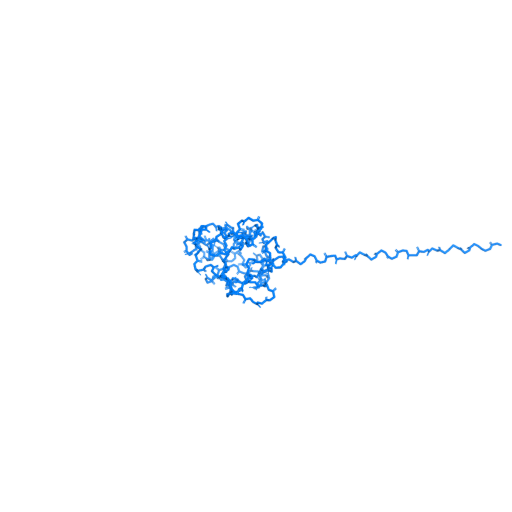 O O . GLU A 1 83 ? 1.481 9.852 -2.283 1.00 97.88 83 GLU A O 1
ATOM 641 N N . ALA A 1 84 ? -0.699 10.358 -2.323 1.00 97.62 84 ALA A N 1
ATOM 642 C CA . ALA A 1 84 ? -0.944 9.921 -0.949 1.00 97.62 84 ALA A CA 1
ATOM 643 C C . ALA A 1 84 ? -0.762 8.402 -0.750 1.00 97.62 84 ALA A C 1
ATOM 645 O O . ALA A 1 84 ? -0.697 7.941 0.385 1.00 97.62 84 ALA A O 1
ATOM 646 N N . HIS A 1 85 ? -0.718 7.618 -1.833 1.00 98.44 85 HIS A N 1
ATOM 647 C CA . HIS A 1 85 ? -0.586 6.155 -1.825 1.00 98.44 85 HIS A CA 1
ATOM 648 C C . HIS A 1 85 ? 0.810 5.688 -2.247 1.00 98.44 85 HIS A C 1
ATOM 650 O O . HIS A 1 85 ? 1.028 4.505 -2.525 1.00 98.44 85 HIS A O 1
ATOM 656 N N . LYS A 1 86 ? 1.767 6.614 -2.333 1.00 98.62 86 LYS A N 1
ATOM 657 C CA . LYS A 1 86 ? 3.148 6.282 -2.648 1.00 98.62 86 LYS A CA 1
ATOM 658 C C . LYS A 1 86 ? 3.751 5.422 -1.542 1.00 98.62 86 LYS A C 1
ATOM 660 O O . LYS A 1 86 ? 3.632 5.729 -0.357 1.00 98.62 86 LYS A O 1
ATOM 665 N N . MET A 1 87 ? 4.413 4.348 -1.944 1.00 98.69 87 MET A N 1
ATOM 666 C CA . MET A 1 87 ? 5.109 3.440 -1.044 1.00 98.69 87 MET A CA 1
ATOM 667 C C . MET A 1 87 ? 6.559 3.868 -0.827 1.00 98.69 87 MET A C 1
ATOM 669 O O . MET A 1 87 ? 7.160 4.562 -1.651 1.00 98.69 87 MET A O 1
ATOM 673 N N . THR A 1 88 ? 7.131 3.404 0.279 1.00 98.38 88 THR A N 1
ATOM 674 C CA . THR A 1 88 ? 8.521 3.660 0.662 1.00 98.38 88 THR A CA 1
ATOM 675 C C . THR A 1 88 ? 9.369 2.418 0.413 1.00 98.38 88 THR A C 1
ATOM 677 O O . THR A 1 88 ? 9.039 1.342 0.909 1.00 98.38 88 THR A O 1
ATOM 680 N N . GLU A 1 89 ? 10.471 2.560 -0.326 1.00 97.50 89 GLU A N 1
ATOM 681 C CA . GLU A 1 89 ? 11.466 1.497 -0.506 1.00 97.50 89 GLU A CA 1
ATOM 682 C C . GLU A 1 89 ? 12.204 1.230 0.817 1.00 97.50 89 GLU A C 1
ATOM 684 O O . GLU A 1 89 ? 12.740 2.147 1.437 1.00 97.50 89 GLU A O 1
ATOM 689 N N . GLN A 1 90 ? 12.250 -0.034 1.238 1.00 97.12 90 GLN A N 1
ATOM 690 C CA . GLN A 1 90 ? 12.921 -0.488 2.464 1.00 97.12 90 GLN A CA 1
ATOM 691 C C . GLN A 1 90 ? 14.237 -1.237 2.176 1.00 97.12 90 GLN A C 1
ATOM 693 O O . GLN A 1 90 ? 14.924 -1.682 3.095 1.00 97.12 90 GLN A O 1
ATOM 698 N N . GLY A 1 91 ? 14.601 -1.379 0.897 1.00 94.44 91 GLY A N 1
ATOM 699 C CA . GLY A 1 91 ? 15.703 -2.221 0.432 1.00 94.44 91 GLY A CA 1
ATOM 700 C C . GLY A 1 91 ? 15.295 -3.689 0.262 1.00 94.44 91 GLY A C 1
ATOM 701 O O . GLY A 1 91 ? 14.204 -4.100 0.645 1.00 94.44 91 GLY A O 1
ATOM 702 N N . ASN A 1 92 ? 16.165 -4.492 -0.361 1.00 93.75 92 ASN A N 1
ATOM 703 C CA . ASN A 1 92 ? 15.912 -5.911 -0.671 1.00 93.75 92 ASN A CA 1
ATOM 704 C C . ASN A 1 92 ? 14.598 -6.170 -1.434 1.00 93.75 92 ASN A C 1
ATOM 706 O O . ASN A 1 92 ? 13.984 -7.216 -1.267 1.00 93.75 92 ASN A O 1
ATOM 710 N N . ASN A 1 93 ? 14.175 -5.216 -2.270 1.00 94.94 93 ASN A N 1
ATOM 711 C CA . ASN A 1 93 ? 12.898 -5.243 -2.993 1.00 94.94 93 ASN A CA 1
ATOM 712 C C . ASN A 1 93 ? 11.645 -5.261 -2.093 1.00 94.94 93 ASN A C 1
ATOM 714 O O . ASN A 1 93 ? 10.554 -5.604 -2.549 1.00 94.94 93 ASN A O 1
ATOM 718 N N . ILE A 1 94 ? 11.791 -4.856 -0.829 1.00 97.38 94 ILE A N 1
ATOM 719 C CA . ILE A 1 94 ? 10.690 -4.688 0.116 1.00 97.38 94 ILE A CA 1
ATOM 720 C C . ILE A 1 94 ? 10.212 -3.238 0.067 1.00 97.38 94 ILE A C 1
ATOM 722 O O . ILE A 1 94 ? 11.011 -2.300 0.107 1.00 97.38 94 ILE A O 1
ATOM 726 N N . TRP A 1 95 ? 8.897 -3.062 0.009 1.00 98.56 95 TRP A N 1
ATOM 727 C CA . TRP A 1 95 ? 8.228 -1.765 -0.006 1.00 98.56 95 TRP A CA 1
ATOM 728 C C . TRP A 1 95 ? 7.200 -1.689 1.109 1.00 98.56 95 TRP A C 1
ATOM 730 O O . TRP A 1 95 ? 6.578 -2.697 1.443 1.00 98.56 95 TRP A O 1
ATOM 740 N N . SER A 1 96 ? 6.997 -0.501 1.676 1.00 98.75 96 SER A N 1
ATOM 741 C CA . SER A 1 96 ? 6.041 -0.307 2.764 1.00 98.75 96 SER A CA 1
ATOM 742 C C . SER A 1 96 ? 5.047 0.824 2.526 1.00 98.75 96 SER A C 1
ATOM 744 O O . SER A 1 96 ? 5.344 1.812 1.853 1.00 98.75 96 SER A O 1
ATOM 746 N N . PHE A 1 97 ? 3.874 0.694 3.138 1.00 98.88 97 PHE A N 1
ATOM 747 C CA . PHE A 1 97 ? 2.842 1.723 3.199 1.00 98.88 97 PHE A CA 1
ATOM 748 C C . PHE A 1 97 ? 2.229 1.754 4.599 1.00 98.88 97 PHE A C 1
ATOM 750 O O . PHE A 1 97 ? 1.780 0.722 5.092 1.00 98.88 97 PHE A O 1
ATOM 757 N N . THR A 1 98 ? 2.197 2.919 5.244 1.00 98.75 98 THR A N 1
ATOM 758 C CA . THR A 1 98 ? 1.574 3.067 6.565 1.00 98.75 98 THR A CA 1
ATOM 759 C C . THR A 1 98 ? 0.199 3.699 6.416 1.00 98.75 98 THR A C 1
ATOM 761 O O . THR A 1 98 ? 0.074 4.850 5.997 1.00 98.75 98 THR A O 1
ATOM 764 N N . PHE A 1 99 ? -0.837 2.960 6.804 1.00 98.56 99 PHE A N 1
ATOM 765 C CA . PHE A 1 99 ? -2.198 3.475 6.876 1.00 98.56 99 PHE A CA 1
ATOM 766 C C . PHE A 1 99 ? -2.291 4.484 8.023 1.00 98.56 99 PHE A C 1
ATOM 768 O O . PHE A 1 99 ? -2.094 4.126 9.184 1.00 98.56 99 PHE A O 1
ATOM 775 N N . THR A 1 100 ? -2.565 5.749 7.702 1.00 95.75 100 THR A N 1
ATOM 776 C CA . THR A 1 100 ? -2.637 6.846 8.678 1.00 95.75 100 THR A CA 1
ATOM 777 C C . THR A 1 100 ? -3.942 7.638 8.534 1.00 95.75 100 THR A C 1
ATOM 779 O O . THR A 1 100 ? -4.456 7.761 7.422 1.00 95.75 100 THR A O 1
ATOM 782 N N . PRO A 1 101 ? -4.505 8.172 9.641 1.00 96.00 101 PRO A N 1
ATOM 783 C CA . PRO A 1 101 ? -4.060 8.008 11.034 1.00 96.00 101 PRO A CA 1
ATOM 784 C C . PRO A 1 101 ? -4.342 6.609 11.607 1.00 96.00 101 PRO A C 1
ATOM 786 O O . PRO A 1 101 ? -3.776 6.253 12.633 1.00 96.00 101 PRO A O 1
ATOM 789 N N . SER A 1 102 ? -5.182 5.815 10.946 1.00 97.94 102 SER A N 1
ATOM 790 C CA . SER A 1 102 ? -5.458 4.426 11.301 1.00 97.94 102 SER A CA 1
ATOM 791 C C . SER A 1 102 ? -5.877 3.619 10.077 1.00 97.94 102 SER A C 1
ATOM 793 O O . SER A 1 102 ? -6.252 4.195 9.051 1.00 97.94 102 SER A O 1
ATOM 795 N N . LEU A 1 103 ? -5.845 2.289 10.174 1.00 97.81 103 LEU A N 1
ATOM 796 C CA . LEU A 1 103 ? -6.302 1.415 9.093 1.00 97.81 103 LEU A CA 1
ATOM 797 C C . LEU A 1 103 ? -7.796 1.609 8.780 1.00 97.81 103 LEU A C 1
ATOM 799 O O . LEU A 1 103 ? -8.165 1.801 7.623 1.00 97.81 103 LEU A O 1
ATOM 803 N N . ALA A 1 104 ? -8.653 1.583 9.802 1.00 97.44 104 ALA A N 1
ATOM 804 C CA . ALA A 1 104 ? -10.094 1.768 9.641 1.00 97.44 104 ALA A CA 1
ATOM 805 C C . ALA A 1 104 ? -10.421 3.160 9.076 1.00 97.44 104 ALA A C 1
ATOM 807 O O . ALA A 1 104 ? -11.249 3.286 8.173 1.00 97.44 104 ALA A O 1
ATOM 808 N N . GLY A 1 105 ? -9.705 4.190 9.544 1.00 97.88 105 GLY A N 1
ATOM 809 C CA . GLY A 1 105 ? -9.839 5.557 9.048 1.00 97.88 105 GLY A CA 1
ATOM 810 C C . GLY A 1 105 ? -9.429 5.698 7.583 1.00 97.88 105 GLY A C 1
ATOM 811 O O . GLY A 1 105 ? -10.144 6.338 6.819 1.00 97.88 105 GLY A O 1
ATOM 812 N N . PHE A 1 106 ? -8.333 5.057 7.163 1.00 98.44 106 PHE A N 1
ATOM 813 C CA . PHE A 1 106 ? -7.872 5.096 5.771 1.00 98.44 106 PHE A CA 1
ATOM 814 C C . PHE A 1 106 ? -8.931 4.568 4.792 1.00 98.44 106 PHE A C 1
ATOM 816 O O . PHE A 1 106 ? -9.188 5.187 3.760 1.00 98.44 106 PHE A O 1
ATOM 823 N N . TYR A 1 107 ? -9.572 3.449 5.135 1.00 98.44 107 TYR A N 1
ATOM 824 C CA . TYR A 1 107 ? -10.605 2.827 4.303 1.00 98.44 107 TYR A CA 1
ATOM 825 C C . TYR A 1 107 ? -12.022 3.369 4.540 1.00 98.44 107 TYR A C 1
ATOM 827 O O . TYR A 1 107 ? -12.945 2.960 3.836 1.00 98.44 107 TYR A O 1
ATOM 835 N N . ASN A 1 108 ? -12.201 4.268 5.514 1.00 97.38 108 ASN A N 1
ATOM 836 C CA . ASN A 1 108 ? -13.498 4.797 5.937 1.00 97.38 108 ASN A CA 1
ATOM 837 C C . ASN A 1 108 ? -14.515 3.687 6.283 1.00 97.38 108 ASN A C 1
ATOM 839 O O . ASN A 1 108 ? -15.644 3.667 5.788 1.00 97.38 108 ASN A O 1
ATOM 843 N N . VAL A 1 109 ? -14.084 2.727 7.104 1.00 96.69 109 VAL A N 1
ATOM 844 C CA . VAL A 1 109 ? -14.884 1.574 7.552 1.00 96.69 109 VAL A CA 1
ATOM 845 C C . VAL A 1 109 ? -14.825 1.420 9.069 1.00 96.69 109 VAL A C 1
ATOM 847 O O . VAL A 1 109 ? -14.010 2.051 9.739 1.00 96.69 109 VAL A O 1
ATOM 850 N N . THR A 1 110 ? -15.656 0.539 9.627 1.00 95.81 110 THR A N 1
ATOM 851 C CA . THR A 1 110 ? -15.533 0.143 11.036 1.00 95.81 110 THR A CA 1
ATOM 852 C C . THR A 1 110 ? -14.307 -0.757 11.258 1.00 95.81 110 THR A C 1
ATOM 854 O O . THR A 1 110 ? -13.893 -1.475 10.339 1.00 95.81 110 THR A O 1
ATOM 857 N N . PRO A 1 111 ? -13.738 -0.805 12.478 1.00 94.25 111 PRO A N 1
ATOM 858 C CA . PRO A 1 111 ? -12.658 -1.738 12.811 1.00 94.25 111 PRO A CA 1
ATOM 859 C C . PRO A 1 111 ? -13.003 -3.205 12.516 1.00 94.25 111 PRO A C 1
ATOM 861 O O . PRO A 1 111 ? -12.197 -3.934 11.937 1.00 94.25 111 PRO A O 1
ATOM 864 N N . GLN A 1 112 ? -14.228 -3.629 12.833 1.00 92.88 112 GLN A N 1
ATOM 865 C CA . GLN A 1 112 ? -14.734 -4.968 12.527 1.00 92.88 112 GLN A CA 1
ATOM 866 C C . GLN A 1 112 ? -14.716 -5.260 11.028 1.00 92.88 112 GLN A C 1
ATOM 868 O O . GLN A 1 112 ? -14.302 -6.348 10.621 1.00 92.88 112 GLN A O 1
ATOM 873 N N . GLN A 1 113 ? -15.155 -4.311 10.199 1.00 95.56 113 GLN A N 1
ATOM 874 C CA . GLN A 1 113 ? -15.132 -4.480 8.749 1.00 95.56 113 GLN A CA 1
ATOM 875 C C . GLN A 1 113 ? -13.693 -4.562 8.225 1.00 95.56 113 GLN A C 1
ATOM 877 O O . GLN A 1 113 ? -13.411 -5.400 7.374 1.00 95.56 113 GLN A O 1
ATOM 882 N N . ALA A 1 114 ? -12.770 -3.757 8.762 1.00 95.94 114 ALA A N 1
ATOM 883 C CA . ALA A 1 114 ? -11.360 -3.830 8.382 1.00 95.94 114 ALA A CA 1
ATOM 884 C C . ALA A 1 114 ? -10.753 -5.219 8.651 1.00 95.94 114 ALA A C 1
ATOM 886 O O . ALA A 1 114 ? -10.107 -5.784 7.771 1.00 95.94 114 ALA A O 1
ATOM 887 N N . ILE A 1 115 ? -11.001 -5.801 9.830 1.00 94.88 115 ILE A N 1
ATOM 888 C CA . ILE A 1 115 ? -10.499 -7.142 10.175 1.00 94.88 115 ILE A CA 1
ATOM 889 C C . ILE A 1 115 ? -11.182 -8.235 9.350 1.00 94.88 115 ILE A C 1
ATOM 891 O O . ILE A 1 115 ? -10.501 -9.097 8.801 1.00 94.88 115 ILE A O 1
ATOM 895 N N . SER A 1 116 ? -12.516 -8.223 9.271 1.00 94.50 116 SER A N 1
ATOM 896 C CA . SER A 1 116 ? -13.279 -9.315 8.647 1.00 94.50 116 SER A CA 1
ATOM 897 C C . SER A 1 116 ? -13.087 -9.412 7.133 1.00 94.50 116 SER A C 1
ATOM 899 O O . SER A 1 116 ? -13.096 -10.521 6.601 1.00 94.50 116 SER A O 1
ATOM 901 N N . SER A 1 117 ? -12.874 -8.286 6.448 1.00 96.38 117 SER A N 1
ATOM 902 C CA . SER A 1 117 ? -12.588 -8.270 5.008 1.00 96.38 117 SER A CA 1
ATOM 903 C C . SER A 1 117 ? -11.116 -8.536 4.686 1.00 96.38 117 SER A C 1
ATOM 905 O O . SER A 1 117 ? -10.808 -9.066 3.619 1.00 96.38 117 SER A O 1
ATOM 907 N N . GLY A 1 118 ? -10.200 -8.153 5.580 1.00 97.06 118 GLY A N 1
ATOM 908 C CA . GLY A 1 118 ? -8.773 -8.093 5.276 1.00 97.06 118 GLY A CA 1
ATOM 909 C C . GLY A 1 118 ? -8.446 -7.041 4.212 1.00 97.06 118 GLY A C 1
ATOM 910 O O . GLY A 1 118 ? -9.216 -6.105 3.983 1.00 97.06 118 GLY A O 1
ATOM 911 N N . LEU A 1 119 ? -7.289 -7.190 3.564 1.00 98.56 119 LEU A N 1
ATOM 912 C CA . LEU A 1 119 ? -6.830 -6.293 2.501 1.00 98.56 119 LEU A CA 1
ATOM 913 C C . LEU A 1 119 ? -6.821 -7.003 1.149 1.00 98.56 119 LEU A C 1
ATOM 915 O O . LEU A 1 119 ? -6.392 -8.153 1.048 1.00 98.56 119 LEU A O 1
ATOM 919 N N . ALA A 1 120 ? -7.215 -6.277 0.108 1.00 98.62 120 ALA A N 1
ATOM 920 C CA . ALA A 1 120 ? -6.969 -6.657 -1.276 1.00 98.62 120 ALA A CA 1
ATOM 921 C C . ALA A 1 120 ? -6.464 -5.457 -2.053 1.00 98.62 120 ALA A C 1
ATOM 923 O O . ALA A 1 120 ? -7.102 -4.399 -2.074 1.00 98.62 120 ALA A O 1
ATOM 924 N N . PHE A 1 121 ? -5.287 -5.636 -2.632 1.00 98.81 121 PHE A N 1
ATOM 925 C CA . PHE A 1 121 ? -4.526 -4.566 -3.242 1.00 98.81 121 PHE A CA 1
ATOM 926 C C . PHE A 1 121 ? -3.550 -5.118 -4.278 1.00 98.81 121 PHE A C 1
ATOM 928 O O . PHE A 1 121 ? -3.320 -6.318 -4.372 1.00 98.81 121 PHE A O 1
ATOM 935 N N . LEU A 1 122 ? -2.933 -4.222 -5.031 1.00 98.44 122 LEU A N 1
ATOM 936 C CA . LEU A 1 122 ? -1.773 -4.496 -5.864 1.00 98.44 122 LEU A CA 1
ATOM 937 C C . LEU A 1 122 ? -0.789 -3.334 -5.761 1.00 98.44 122 LEU A C 1
ATOM 939 O O . LEU A 1 122 ? -1.153 -2.225 -5.358 1.00 98.44 122 LEU A O 1
ATOM 943 N N . LEU A 1 123 ? 0.459 -3.585 -6.139 1.00 98.56 123 LEU A N 1
ATOM 944 C CA . LEU A 1 123 ? 1.455 -2.537 -6.319 1.00 98.56 123 LEU A CA 1
ATOM 945 C C . LEU A 1 123 ? 1.548 -2.197 -7.798 1.00 98.56 123 LEU A C 1
ATOM 947 O O . LEU A 1 123 ? 1.570 -3.089 -8.645 1.00 98.56 123 LEU A O 1
ATOM 951 N N . LYS A 1 124 ? 1.621 -0.907 -8.112 1.00 98.00 124 LYS A N 1
ATOM 952 C CA . LYS A 1 124 ? 1.784 -0.404 -9.479 1.00 98.00 124 LYS A CA 1
ATOM 953 C C . LYS A 1 124 ? 2.834 0.703 -9.539 1.00 98.00 124 LYS A C 1
ATOM 955 O O . LYS A 1 124 ? 3.117 1.352 -8.532 1.00 98.00 124 LYS A O 1
ATOM 960 N N . ARG A 1 125 ? 3.397 0.956 -10.722 1.00 97.38 125 ARG A N 1
ATOM 961 C CA . ARG A 1 125 ? 4.082 2.237 -10.979 1.00 97.38 125 ARG A CA 1
ATOM 962 C C . ARG A 1 125 ? 3.060 3.361 -11.093 1.00 97.38 125 ARG A C 1
ATOM 964 O O . ARG A 1 125 ? 1.872 3.088 -11.241 1.00 97.38 125 ARG A O 1
ATOM 971 N N . ASP A 1 126 ? 3.531 4.607 -11.076 1.00 97.25 126 ASP A N 1
ATOM 972 C CA . ASP A 1 126 ? 2.672 5.788 -11.248 1.00 97.25 126 ASP A CA 1
ATOM 973 C C . ASP A 1 126 ? 1.693 5.614 -12.426 1.00 97.25 126 ASP A C 1
ATOM 975 O O . ASP A 1 126 ? 0.471 5.641 -12.250 1.00 97.25 126 ASP A O 1
ATOM 979 N N . ASN A 1 127 ? 2.251 5.258 -13.588 1.00 96.50 127 ASN A N 1
ATOM 980 C CA . ASN A 1 127 ? 1.502 4.837 -14.762 1.00 96.50 127 ASN A CA 1
ATOM 981 C C . ASN A 1 127 ? 1.494 3.304 -14.901 1.00 96.50 127 ASN A C 1
ATOM 983 O O . ASN A 1 127 ? 2.492 2.697 -15.301 1.00 96.50 127 ASN A O 1
ATOM 987 N N . GLY A 1 128 ? 0.341 2.684 -14.637 1.00 96.06 128 GLY A N 1
ATOM 988 C CA . GLY A 1 128 ? 0.129 1.240 -14.768 1.00 96.06 128 GLY A CA 1
ATOM 989 C C . GLY A 1 128 ? 0.258 0.721 -16.205 1.00 96.06 128 GLY A C 1
ATOM 990 O O . GLY A 1 128 ? 0.545 -0.454 -16.406 1.00 96.06 128 GLY A O 1
ATOM 991 N N . ASN A 1 129 ? 0.152 1.586 -17.217 1.00 95.31 129 ASN A N 1
ATOM 992 C CA . ASN A 1 129 ? 0.332 1.217 -18.625 1.00 95.31 129 ASN A CA 1
ATOM 993 C C . ASN A 1 129 ? 1.805 1.192 -19.069 1.00 95.31 129 ASN A C 1
ATOM 995 O O . ASN A 1 129 ? 2.081 0.994 -20.255 1.00 95.31 129 ASN A O 1
ATOM 999 N N . GLN A 1 130 ? 2.770 1.438 -18.173 1.00 92.75 130 GLN A N 1
ATOM 1000 C CA . GLN A 1 130 ? 4.178 1.470 -18.561 1.00 92.75 130 GLN A CA 1
ATOM 1001 C C . GLN A 1 130 ? 4.643 0.097 -19.079 1.00 92.75 130 GLN A C 1
ATOM 1003 O O . GLN A 1 130 ? 4.809 -0.860 -18.327 1.00 92.75 130 GLN A O 1
ATOM 1008 N N . ALA A 1 131 ? 4.912 0.021 -20.381 1.00 88.12 131 ALA A N 1
ATOM 1009 C CA . ALA A 1 131 ? 5.369 -1.203 -21.024 1.00 88.12 131 ALA A CA 1
ATOM 1010 C C . ALA A 1 131 ? 6.793 -1.603 -20.594 1.00 88.12 131 ALA A C 1
ATOM 1012 O O . ALA A 1 131 ? 7.627 -0.764 -20.250 1.00 88.12 131 ALA A O 1
ATOM 1013 N N . GLY A 1 132 ? 7.084 -2.903 -20.683 1.00 85.44 132 GLY A N 1
ATOM 1014 C CA . GLY A 1 132 ? 8.435 -3.450 -20.509 1.00 85.44 132 GLY A CA 1
ATOM 1015 C C . GLY A 1 132 ? 8.899 -3.601 -19.058 1.00 85.44 132 GLY A C 1
ATOM 1016 O O . GLY A 1 132 ? 10.054 -3.953 -18.835 1.00 85.44 132 GLY A O 1
ATOM 1017 N N . VAL A 1 133 ? 8.022 -3.350 -18.082 1.00 88.38 133 VAL A N 1
ATOM 1018 C CA . VAL A 1 133 ? 8.310 -3.534 -16.647 1.00 88.38 133 VAL A CA 1
ATOM 1019 C C . VAL A 1 133 ? 7.947 -4.947 -16.191 1.00 88.38 133 VAL A C 1
ATOM 1021 O O . VAL A 1 133 ? 8.747 -5.626 -15.551 1.00 88.38 133 VAL A O 1
ATOM 1024 N N . CYS A 1 134 ? 6.748 -5.387 -16.567 1.00 90.44 134 CYS A N 1
ATOM 1025 C CA . CYS A 1 134 ? 6.172 -6.693 -16.267 1.00 90.44 134 CYS A CA 1
ATOM 1026 C C . CYS A 1 134 ? 5.727 -7.371 -17.574 1.00 90.44 134 CYS A C 1
ATOM 1028 O O . CYS A 1 134 ? 5.760 -6.758 -18.646 1.00 90.44 134 CYS A O 1
ATOM 1030 N N . SER A 1 135 ? 5.254 -8.620 -17.500 1.00 85.44 135 SER A N 1
ATOM 1031 C CA . SER A 1 135 ? 4.564 -9.281 -18.620 1.00 85.44 135 SER A CA 1
ATOM 1032 C C . SER A 1 135 ? 3.153 -8.698 -18.801 1.00 85.44 135 SER A C 1
ATOM 1034 O O . SER A 1 135 ? 2.158 -9.376 -18.556 1.00 85.44 135 SER A O 1
ATOM 1036 N N . GLY A 1 136 ? 3.069 -7.423 -19.185 1.00 88.38 136 GLY A N 1
ATOM 1037 C CA . GLY A 1 136 ? 1.825 -6.672 -19.328 1.00 88.38 136 GLY A CA 1
ATOM 1038 C C . GLY A 1 136 ? 1.927 -5.285 -18.703 1.00 88.38 136 GLY A C 1
ATOM 1039 O O . GLY A 1 136 ? 2.917 -4.578 -18.893 1.00 88.38 136 GLY A O 1
ATOM 1040 N N . GLU A 1 137 ? 0.884 -4.913 -17.969 1.00 94.31 137 GLU A N 1
ATOM 1041 C CA . GLU A 1 137 ? 0.818 -3.680 -17.184 1.00 94.31 137 GLU A CA 1
ATOM 1042 C C . GLU A 1 137 ? 1.911 -3.645 -16.106 1.00 94.31 137 GLU A C 1
ATOM 1044 O O . GLU A 1 137 ? 2.295 -4.681 -15.563 1.00 94.31 137 GLU A O 1
ATOM 1049 N N . ALA A 1 138 ? 2.400 -2.451 -15.770 1.00 96.44 138 ALA A N 1
ATOM 1050 C CA . ALA A 1 138 ? 3.369 -2.225 -14.704 1.00 96.44 138 ALA A CA 1
ATOM 1051 C C . ALA A 1 138 ? 2.697 -2.344 -13.329 1.00 96.44 138 ALA A C 1
ATOM 1053 O O . ALA A 1 138 ? 2.501 -1.339 -12.637 1.00 96.44 138 ALA A O 1
ATOM 1054 N N . LYS A 1 139 ? 2.332 -3.578 -12.966 1.00 97.25 139 LYS A N 1
ATOM 1055 C CA . LYS A 1 139 ? 1.679 -3.953 -11.712 1.00 97.25 139 LYS A CA 1
ATOM 1056 C C . LYS A 1 139 ? 2.067 -5.355 -11.233 1.00 97.25 139 LYS A C 1
ATOM 1058 O O . LYS A 1 139 ? 2.511 -6.188 -12.023 1.00 97.25 139 LYS A O 1
ATOM 1063 N N . THR A 1 140 ? 1.846 -5.621 -9.952 1.00 97.44 140 THR A N 1
ATOM 1064 C CA . THR A 1 140 ? 1.790 -6.983 -9.407 1.00 97.44 140 THR A CA 1
ATOM 1065 C C . THR A 1 140 ? 0.456 -7.650 -9.753 1.00 97.44 140 THR A C 1
ATOM 1067 O O . THR A 1 140 ? -0.495 -7.013 -10.215 1.00 97.44 140 THR A O 1
ATOM 1070 N N . GLU A 1 141 ? 0.373 -8.948 -9.494 1.00 96.69 141 GLU A N 1
ATOM 1071 C CA . GLU A 1 141 ? -0.889 -9.636 -9.254 1.00 96.69 141 GLU A CA 1
ATOM 1072 C C . GLU A 1 141 ? -1.658 -9.018 -8.075 1.00 96.69 141 GLU A C 1
ATOM 1074 O O . GLU A 1 141 ? -1.103 -8.257 -7.273 1.00 96.69 141 GLU A O 1
ATOM 1079 N N . ASP A 1 142 ? -2.941 -9.365 -7.976 1.00 97.75 142 ASP A N 1
ATOM 1080 C CA . ASP A 1 142 ? -3.774 -9.000 -6.836 1.00 97.75 142 ASP A CA 1
ATOM 1081 C C . ASP A 1 142 ? -3.300 -9.779 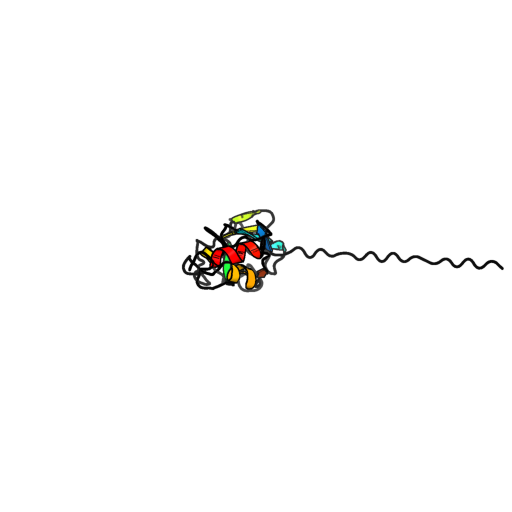-5.600 1.00 97.75 142 ASP A C 1
ATOM 1083 O O . ASP A 1 142 ? -3.234 -11.010 -5.599 1.00 97.75 142 ASP A O 1
ATOM 1087 N N . ILE A 1 143 ? -2.977 -9.052 -4.536 1.00 98.12 143 ILE A N 1
ATOM 1088 C CA . ILE A 1 143 ? -2.505 -9.583 -3.263 1.00 98.12 143 ILE A CA 1
ATOM 1089 C C . ILE A 1 143 ? -3.662 -9.525 -2.273 1.00 98.12 143 ILE A C 1
ATOM 1091 O O . ILE A 1 143 ? -4.226 -8.460 -2.016 1.00 98.12 143 ILE A O 1
ATOM 1095 N N . ILE A 1 144 ? -3.994 -10.680 -1.696 1.00 97.81 144 ILE A N 1
ATOM 1096 C CA . ILE A 1 144 ? -5.001 -10.811 -0.642 1.00 97.81 144 ILE A CA 1
ATOM 1097 C C . ILE A 1 144 ? -4.283 -11.083 0.676 1.00 97.81 144 ILE A C 1
ATOM 1099 O O . ILE A 1 144 ? -3.575 -12.083 0.801 1.00 97.81 144 ILE A O 1
ATOM 1103 N N . LEU A 1 145 ? -4.479 -10.208 1.660 1.00 97.12 145 LEU A N 1
ATOM 1104 C CA . LEU A 1 145 ? -3.870 -10.325 2.981 1.00 97.12 145 LEU A CA 1
ATOM 1105 C C . LEU A 1 145 ? -4.957 -10.378 4.064 1.00 97.12 145 LEU A C 1
ATOM 1107 O O . LEU A 1 145 ? -5.514 -9.338 4.431 1.00 97.12 145 LEU A O 1
ATOM 1111 N N . PRO A 1 146 ? -5.264 -11.574 4.596 1.00 96.25 146 PRO A N 1
ATOM 1112 C CA . PRO A 1 146 ? -6.067 -11.706 5.803 1.00 96.25 146 PRO A CA 1
ATOM 1113 C C . PRO A 1 146 ? -5.400 -10.982 6.976 1.00 96.25 146 PRO A C 1
ATOM 1115 O O . PRO A 1 146 ? -4.180 -11.044 7.134 1.00 96.25 146 PRO A O 1
ATOM 1118 N N . LEU A 1 147 ? -6.201 -10.329 7.817 1.00 94.44 147 LEU A N 1
ATOM 1119 C CA . LEU A 1 147 ? -5.715 -9.641 9.010 1.00 94.44 147 LEU A CA 1
ATOM 1120 C C . LEU A 1 147 ? -6.064 -10.431 10.270 1.00 94.44 147 LEU A C 1
ATOM 1122 O O . LEU A 1 147 ? -7.130 -11.036 10.373 1.00 94.44 147 LEU A O 1
ATOM 1126 N N . MET A 1 148 ? -5.161 -10.400 11.246 1.00 89.81 148 MET A N 1
ATOM 1127 C CA . MET A 1 148 ? -5.376 -10.987 12.567 1.00 89.81 148 MET A CA 1
ATOM 1128 C C . MET A 1 148 ? -5.572 -9.865 13.581 1.00 89.81 148 MET A C 1
ATOM 1130 O O . MET A 1 148 ? -4.759 -8.950 13.628 1.00 89.81 148 MET A O 1
ATOM 1134 N N . ALA A 1 149 ? -6.628 -9.921 14.391 1.00 88.19 149 ALA A N 1
ATOM 1135 C CA . ALA A 1 149 ? -6.889 -8.910 15.419 1.00 88.19 149 ALA A CA 1
ATOM 1136 C C . ALA A 1 149 ? -6.076 -9.160 16.702 1.00 88.19 149 ALA A C 1
ATOM 1138 O O . ALA A 1 149 ? -5.826 -10.313 17.057 1.00 88.19 149 ALA A O 1
ATOM 1139 N N . VAL A 1 150 ? -5.722 -8.091 17.429 1.00 80.94 150 VAL A N 1
ATOM 1140 C CA . VAL A 1 150 ? -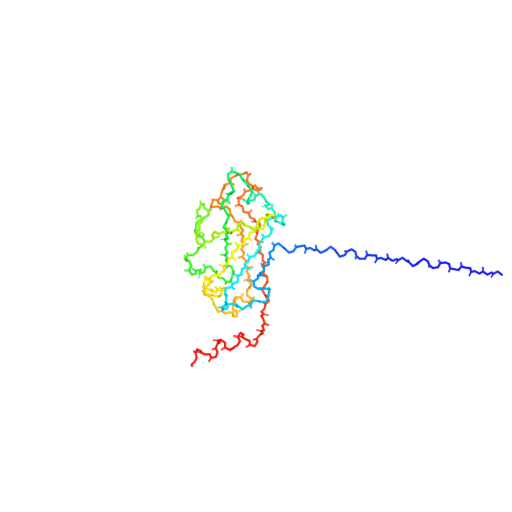5.029 -8.168 18.739 1.00 80.94 150 VAL A CA 1
ATOM 1141 C C . VAL A 1 150 ? -5.865 -8.881 19.803 1.00 80.94 150 VAL A C 1
ATOM 1143 O O . VAL A 1 150 ? -5.335 -9.697 20.554 1.00 80.94 150 VAL A O 1
ATOM 1146 N N . SER A 1 151 ? -7.179 -8.647 19.817 1.00 72.12 151 SER A N 1
ATOM 1147 C CA . SER A 1 151 ? -8.169 -9.483 20.500 1.00 72.12 151 SER A CA 1
ATOM 1148 C C . SER A 1 151 ? -9.578 -9.170 19.973 1.00 72.12 151 SER A C 1
ATOM 1150 O O . SER A 1 151 ? -9.849 -8.063 19.511 1.00 72.12 151 SER A O 1
ATOM 1152 N N . THR A 1 152 ? -10.509 -10.128 20.041 1.00 58.47 152 THR A N 1
ATOM 1153 C CA . THR A 1 152 ? -11.921 -9.892 19.669 1.00 58.47 152 THR A CA 1
ATOM 1154 C C . THR A 1 152 ? -12.664 -9.012 20.676 1.00 58.47 152 THR A C 1
ATOM 1156 O O . THR A 1 152 ? -13.708 -8.456 20.344 1.00 58.47 152 THR A O 1
ATOM 1159 N N . GLN A 1 153 ? -12.144 -8.899 21.900 1.00 58.44 153 GLN A N 1
ATOM 1160 C CA . GLN A 1 153 ? -12.763 -8.161 22.999 1.00 58.44 153 GLN A CA 1
ATOM 1161 C C . GLN A 1 153 ? -12.560 -6.644 22.840 1.00 58.44 153 GLN A C 1
ATOM 1163 O O . GLN A 1 153 ? -13.474 -5.874 23.123 1.00 58.44 153 GLN A O 1
ATOM 1168 N N . ASP A 1 154 ? -11.421 -6.225 22.277 1.00 55.84 154 ASP A N 1
ATOM 1169 C CA . ASP A 1 154 ? -11.124 -4.813 21.990 1.00 55.84 154 ASP A CA 1
ATOM 1170 C C . ASP A 1 154 ? -11.946 -4.264 20.813 1.00 55.84 154 ASP A C 1
ATOM 1172 O O . ASP A 1 154 ? -12.261 -3.077 20.764 1.00 55.84 154 ASP A O 1
ATOM 1176 N N . LEU A 1 155 ? -12.358 -5.135 19.883 1.00 57.69 155 LEU A N 1
ATOM 1177 C CA . LEU A 1 155 ? -13.216 -4.746 18.762 1.00 57.69 155 LEU A CA 1
ATOM 1178 C C . LEU A 1 155 ? -14.630 -4.371 19.250 1.00 57.69 155 LEU A C 1
ATOM 1180 O O . LEU A 1 155 ? -15.205 -3.396 18.772 1.00 57.69 155 LEU A O 1
ATOM 1184 N N . GLN A 1 156 ? -15.198 -5.106 20.214 1.00 55.34 156 GLN A N 1
ATOM 1185 C CA . GLN A 1 156 ? -16.571 -4.885 20.703 1.00 55.34 156 GLN A CA 1
ATOM 1186 C C . GLN A 1 156 ? -16.728 -3.589 21.516 1.00 55.34 156 GLN A C 1
ATOM 1188 O O . GLN A 1 156 ? -17.757 -2.929 21.413 1.00 55.34 156 GLN A O 1
ATOM 1193 N N . ALA A 1 157 ? -15.700 -3.180 22.263 1.00 55.41 157 ALA A N 1
ATOM 1194 C CA . ALA A 1 157 ? -15.756 -1.977 23.096 1.00 55.41 157 ALA A CA 1
ATOM 1195 C C . ALA A 1 157 ? -15.856 -0.664 22.288 1.00 55.41 157 ALA A C 1
ATOM 1197 O O . ALA A 1 157 ? -16.363 0.335 22.796 1.00 55.41 157 ALA A O 1
ATOM 1198 N N . ALA A 1 158 ? -15.397 -0.652 21.031 1.00 55.00 158 ALA A N 1
ATOM 1199 C CA . ALA A 1 158 ? -15.469 0.530 20.169 1.00 55.00 158 ALA A CA 1
ATOM 1200 C C . ALA A 1 158 ? -16.895 0.826 19.658 1.00 55.00 158 ALA A C 1
ATOM 1202 O O . ALA A 1 158 ? -17.200 1.978 19.358 1.00 55.00 158 ALA A O 1
ATOM 1203 N N . ASP A 1 159 ? -17.762 -0.190 19.592 1.00 53.16 159 ASP A N 1
ATOM 1204 C CA . ASP A 1 159 ? -19.148 -0.070 19.106 1.00 53.16 159 ASP A CA 1
ATOM 1205 C C . ASP A 1 159 ? -20.120 0.333 20.238 1.00 53.16 159 ASP A C 1
ATOM 1207 O O . ASP A 1 159 ? -21.138 0.981 20.007 1.00 53.16 159 ASP A O 1
ATOM 1211 N N . GLU A 1 160 ? -19.777 0.034 21.498 1.00 54.09 160 GLU A N 1
ATOM 1212 C CA . GLU A 1 160 ? -20.600 0.379 22.671 1.00 54.09 160 GLU A CA 1
ATOM 1213 C C . GLU A 1 160 ? -20.488 1.852 23.109 1.00 54.09 160 GLU A C 1
ATOM 1215 O O . GLU A 1 160 ? -21.327 2.336 23.865 1.00 54.09 160 GLU A O 1
ATOM 1220 N N . LEU A 1 161 ? -19.490 2.598 22.622 1.00 51.56 161 LEU A N 1
ATOM 1221 C CA . LEU A 1 161 ? -19.298 4.024 22.936 1.00 51.56 161 LEU A CA 1
ATOM 1222 C C . LEU A 1 161 ? -20.016 4.978 21.962 1.00 51.56 161 LEU A C 1
ATOM 1224 O O . LEU A 1 161 ? -19.792 6.188 22.016 1.00 51.56 161 LEU A O 1
ATOM 1228 N N . GLN A 1 162 ? -20.849 4.455 21.058 1.00 47.12 162 GLN A N 1
ATOM 1229 C CA . GLN A 1 162 ? -21.614 5.235 20.074 1.00 47.12 162 GLN A CA 1
ATOM 1230 C C . GLN A 1 162 ? -23.142 5.178 20.299 1.00 47.12 162 GLN A C 1
ATOM 1232 O O . GLN A 1 162 ? -23.901 5.476 19.375 1.00 47.12 162 GLN A O 1
ATOM 1237 N N . VAL A 1 163 ? -23.599 4.838 21.514 1.00 42.94 163 VAL A N 1
ATOM 1238 C CA . VAL A 1 163 ? -25.024 4.868 21.916 1.00 42.94 163 VAL A CA 1
ATOM 1239 C C . VAL A 1 163 ? -25.291 5.939 22.967 1.00 42.94 163 VAL A C 1
ATOM 1241 O O . VAL A 1 163 ? -24.534 5.996 23.962 1.00 42.94 163 VAL A O 1
#

Sequence (163 aa):
MIRFSLTCFAFATILNLAQAQIAWTDPTLVDPNQPVTLYVDLGQTMCPNIGIGNPTPSVYIWTWMPSENLASGGNGQWDNSNEAHKMTEQGNNIWSFTFTPSLAGFYNVTPQQAISSGLAFLLKRDNGNQAGVCSGEAKTEDIILPLMAVSTQDLQAADELQV

pLDDT: mean 87.31, std 17.28, range [41.78, 98.88]

Mean predicted aligned error: 8.64 Å

Nearest PDB structures (foldseek):
  8dl2-assembly2_B  TM=6.669E-01  e=2.395E-05  Bacteroides ovatus ATCC 8483
  8dl1-assembly3_C  TM=6.904E-01  e=7.497E-05  Bacteroides ovatus ATCC 8483
  8dge-assembly1_A  TM=6.698E-01  e=1.168E-04  Bacteroides ovatus ATCC 8483
  5gjt-assembly1_H  TM=4.416E-01  e=1.052E-02  Homo sapiens
  7ptr-assembly1_A  TM=4.516E-01  e=3.587E+00  Haloferax volcanii DS2

Foldseek 3Di:
DDDDDDDDPPDPPPPPPPPPAQKAKVVLADDQQAKIKIKGQLVSFQQLQLQPDVVGFWKFKAWQPPHQPFPQRGQPDQQAGDPLRTWDDPPNSMIMDIQPRGNCNGRVHQSVS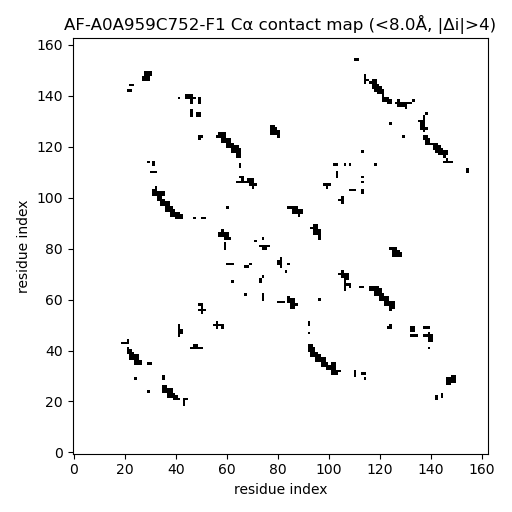CQVGPIKIKMATRHQQDPPRGPGGSITPIHGDHGHHPDPVVSVVVVVVPD

Secondary structure (DSSP, 8-state):
---------------------SEEEESSEE-TTS-EEEEEEGGGSS-TTTT--SSPPPEEEEEEES-S--TTS-SEETTEE-GGGB-EEEETTEEEEEESS-HHHHHTS-HHHHHHH-EEEEEEESSTT-TTSBSBSSBPPPEEE--EES-HHHHHHTTGGG-